Protein 9BAC (pdb70)

Nearest PDB structures (foldseek):
  9h8b-assembly1_Au  TM=8.516E-01  e=4.473E-10  Pyrodictium abyssi DSM 6158
  7uii-assembly1_a-1  TM=8.499E-01  e=5.506E-09  Pyrodictium abyssi
  7ueg-assembly1_C-1  TM=4.985E-01  e=3.118E-03  Pyrobaculum calidifontis
  6mlu-assembly1_B  TM=2.818E-01  e=9.461E-01  Drosophila melanogaster
  4jx0-assembly1_A  TM=1.884E-01  e=2.237E-01  Bacteroides fragilis NCTC 9343

Secondary structure (DSSP, 8-state):
-----------------S-SEEEEE----TT-SS----TT-EEEEEEEEEEEEEE-SS---EEEEEEESTHHHHTTTEEEEEEEEE-TTS-EEEEEESS--EE--EE-HHHHTT-EEEEEEEEEEE-TT---SS----EEEEEEEE-

Foldseek 3Di:
DDDDPDDDDDDDDDDDDDDFKDFDADDDPFCDPPHHDDAQDWDKGKDFFGTWIAGDPPWFKWKKKKFWDCLVVCVVWWVKKWKFFCKQPRDTQFIDISVRTIGTDMGGRVRNVVIMGTMIMMTTGTPHPDDDPDDDTDMDIDGDDID

Sequence (147 aa):
SVTSDRTYYGYGDVSVKNEPVNVVVSPFSFPGANASLSSGGQGVFKKPDWIRVVNQSDVENVKLEIDWVNANQAANYFDYARILVTGPNGQVKGYLSLQHGKAWITLDAEELREGAVLGAVMYYEVKEGVLASRLPLVFKVRVVETG

Radius of gyration: 22.82 Å; Cα contacts (8 Å, |Δi|>4): 272; chains: 1; bounding box: 33×30×97 Å

Solvent-accessible surface area: 9948 Å² total; per-residue (Å²): 165,126,135,73,137,204,90,203,192,71,218,70,133,130,96,131,172,100,133,32,15,78,55,72,85,48,109,31,84,25,71,50,96,163,67,93,57,71,47,20,23,116,26,72,30,160,55,106,50,14,6,92,3,62,43,52,130,107,16,75,75,3,72,0,11,4,21,12,88,27,12,129,75,0,36,102,74,26,91,69,0,90,0,52,1,46,3,7,94,59,85,80,60,7,89,0,6,37,170,94,19,95,5,126,1,66,1,71,40,129,8,8,169,86,44,0,45,1,0,0,32,4,91,16,46,15,89,146,55,47,158,56,100,216,54,71,47,82,25,93,39,112,54,52,113,64,62

B-factor: mean 66.04, std 7.29, range [49.49, 96.83]

Structure (mmCIF, N/CA/C/O backbone):
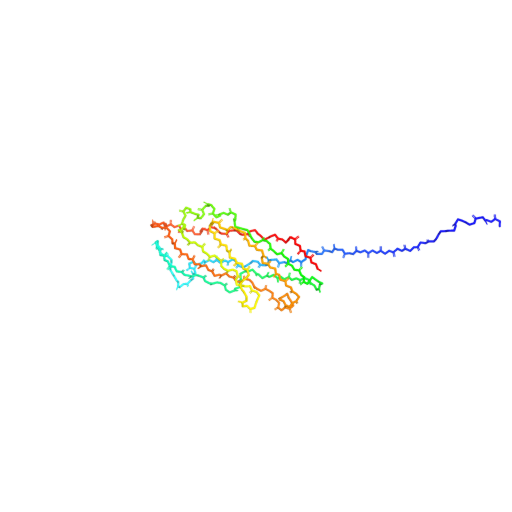data_9BAC
#
_entry.id   9BAC
#
_cell.length_a   1.00
_cell.length_b   1.00
_cell.length_c   1.00
_cell.angle_alpha   90.00
_cell.angle_beta   90.00
_cell.angle_gamma   90.00
#
_symmetry.space_group_name_H-M   'P 1'
#
loop_
_entity.id
_entity.type
_entity.pdbx_description
1 polymer 'DUF1102 domain-containing protein'
2 non-polymer 'CALCIUM ION'
#
loop_
_atom_site.group_PDB
_atom_site.id
_atom_site.type_symbol
_atom_site.label_atom_id
_atom_site.label_alt_id
_atom_site.label_comp_id
_atom_site.label_asym_id
_atom_site.label_entity_id
_atom_site.label_seq_id
_atom_site.pdbx_PDB_ins_code
_atom_site.Cartn_x
_atom_site.Cartn_y
_atom_site.Cartn_z
_atom_site.occupancy
_atom_site.B_iso_or_equiv
_atom_site.auth_seq_id
_atom_site.auth_comp_id
_atom_site.auth_asym_id
_atom_site.auth_atom_id
_atom_site.pdbx_PDB_model_num
ATOM 1 N N . SER A 1 2 ? 133.122 122.759 262.787 1.00 79.32 1 SER z N 1
ATOM 2 C CA . SER A 1 2 ? 134.524 122.886 263.161 1.00 79.32 1 SER z CA 1
ATOM 3 C C . SER A 1 2 ? 135.405 122.953 261.926 1.00 79.32 1 SER z C 1
ATOM 4 O O . SER A 1 2 ? 136.495 123.512 261.961 1.00 79.32 1 SER z O 1
ATOM 7 N N . VAL A 1 3 ? 134.923 122.376 260.837 1.00 75.52 2 VAL z N 1
ATOM 8 C CA . VAL A 1 3 ? 135.640 122.407 259.571 1.00 75.52 2 VAL z CA 1
ATOM 9 C C . VAL A 1 3 ? 135.135 123.574 258.735 1.00 75.52 2 VAL z C 1
ATOM 10 O O . VAL A 1 3 ? 133.949 123.916 258.772 1.00 75.52 2 VAL z O 1
ATOM 14 N N . THR A 1 4 ? 136.035 124.210 257.998 1.00 73.51 3 THR z N 1
ATOM 15 C CA . THR A 1 4 ? 135.674 125.271 257.061 1.00 73.51 3 THR z CA 1
ATOM 16 C C . THR A 1 4 ? 135.791 124.682 255.662 1.00 73.51 3 THR z C 1
ATOM 17 O O . THR A 1 4 ? 136.886 124.589 255.108 1.00 73.51 3 THR z O 1
ATOM 21 N N . SER A 1 5 ? 134.661 124.272 255.100 1.00 70.88 4 SER z N 1
ATOM 22 C CA . SER A 1 5 ? 134.670 123.507 253.861 1.00 70.88 4 SER z CA 1
ATOM 23 C C . SER A 1 5 ? 135.182 124.347 252.704 1.00 70.88 4 SER z C 1
ATOM 24 O O . SER A 1 5 ? 134.781 125.499 252.535 1.00 70.88 4 SER z O 1
ATOM 27 N N . ASP A 1 6 ? 136.079 123.776 251.911 1.00 71.49 5 ASP z N 1
ATOM 28 C CA . ASP A 1 6 ? 136.431 124.378 250.631 1.00 71.49 5 ASP z CA 1
ATOM 29 C C . ASP A 1 6 ? 135.365 123.960 249.637 1.00 71.49 5 ASP z C 1
ATOM 30 O O . ASP A 1 6 ? 135.330 122.813 249.189 1.00 71.49 5 ASP z O 1
ATOM 35 N N . ARG A 1 7 ? 134.488 124.899 249.304 1.00 69.69 6 ARG z N 1
ATOM 36 C CA . ARG A 1 7 ? 133.233 124.612 248.621 1.00 69.69 6 ARG z CA 1
ATOM 37 C C . ARG A 1 7 ? 133.481 124.519 247.124 1.00 69.69 6 ARG z C 1
ATOM 38 O O . ARG A 1 7 ? 133.327 125.489 246.385 1.00 69.69 6 ARG z O 1
ATOM 46 N N . THR A 1 8 ? 133.867 123.332 246.666 1.00 64.34 7 THR z N 1
ATOM 47 C CA . THR A 1 8 ? 134.099 123.101 245.244 1.00 64.34 7 THR z CA 1
ATOM 48 C C . THR A 1 8 ? 133.751 121.656 244.919 1.00 64.34 7 THR z C 1
ATOM 49 O O . THR A 1 8 ? 134.402 120.741 245.427 1.00 64.34 7 THR z O 1
ATOM 53 N N . TYR A 1 9 ? 132.734 121.450 244.089 1.00 65.03 8 TYR z N 1
ATOM 54 C CA . TYR A 1 9 ? 132.366 120.141 243.566 1.00 65.03 8 TYR z CA 1
ATOM 55 C C . TYR A 1 9 ? 132.597 120.159 242.062 1.00 65.03 8 TYR z C 1
ATOM 56 O O . TYR A 1 9 ? 132.779 121.219 241.462 1.00 65.03 8 TYR z O 1
ATOM 65 N N . TYR A 1 10 ? 132.596 118.988 241.433 1.00 59.51 9 TYR z N 1
ATOM 66 C CA . TYR A 1 10 ? 133.037 118.905 240.047 1.00 59.51 9 TYR z CA 1
ATOM 67 C C . TYR A 1 10 ? 132.056 118.141 239.168 1.00 59.51 9 TYR z C 1
ATOM 68 O O . TYR A 1 10 ? 131.311 117.278 239.633 1.00 59.51 9 TYR z O 1
ATOM 77 N N . GLY A 1 11 ? 132.058 118.497 237.885 1.00 58.63 10 GLY z N 1
ATOM 78 C CA . GLY A 1 11 ? 131.407 117.701 236.866 1.00 58.63 10 GLY z CA 1
ATOM 79 C C . GLY A 1 11 ? 132.291 117.632 235.637 1.00 58.63 10 GLY z C 1
ATOM 80 O O . GLY A 1 11 ? 133.102 118.522 235.385 1.00 58.63 10 GLY z O 1
ATOM 81 N N . TYR A 1 12 ? 132.120 116.563 234.865 1.00 55.77 11 TYR z N 1
ATOM 82 C CA . TYR A 1 12 ? 133.072 116.272 233.802 1.00 55.77 11 TYR z CA 1
ATOM 83 C C . TYR A 1 12 ? 132.364 115.593 232.641 1.00 55.77 11 TYR z C 1
ATOM 84 O O . TYR A 1 12 ? 131.243 115.098 232.768 1.00 55.77 11 TYR z O 1
ATOM 93 N N . GLY A 1 13 ? 133.047 115.571 231.504 1.00 53.70 12 GLY z N 1
ATOM 94 C CA . GLY A 1 13 ? 132.564 114.865 230.332 1.00 53.70 12 GLY z CA 1
ATOM 95 C C . GLY A 1 13 ? 133.674 114.753 229.313 1.00 53.70 12 GLY z C 1
ATOM 96 O O . GLY A 1 13 ? 134.704 115.424 229.408 1.00 53.70 12 GLY z O 1
ATOM 97 N N . ASP A 1 14 ? 133.449 113.901 228.317 1.00 53.35 13 ASP z N 1
ATOM 98 C CA . ASP A 1 14 ? 134.461 113.637 227.307 1.00 53.35 13 ASP z CA 1
ATOM 99 C C . ASP A 1 14 ? 133.852 113.683 225.915 1.00 53.35 13 ASP z C 1
ATOM 100 O O . ASP A 1 14 ? 132.683 113.355 225.715 1.00 53.35 13 ASP z O 1
ATOM 105 N N . VAL A 1 15 ? 134.674 114.085 224.952 1.00 49.49 14 VAL z N 1
ATOM 106 C CA . VAL A 1 15 ? 134.274 114.221 223.559 1.00 49.49 14 VAL z CA 1
ATOM 107 C C . VAL A 1 15 ? 135.188 113.340 222.722 1.00 49.49 14 VAL z C 1
ATOM 108 O O . VAL A 1 15 ? 136.411 113.372 222.890 1.00 49.49 14 VAL z O 1
ATOM 112 N N . SER A 1 16 ? 134.601 112.545 221.832 1.00 49.76 15 SER z N 1
ATOM 113 C CA . SER A 1 16 ? 135.330 111.542 221.058 1.00 49.76 15 SER z CA 1
ATOM 114 C C . SER A 1 16 ? 135.279 111.932 219.586 1.00 49.76 15 SER z C 1
ATOM 115 O O . SER A 1 16 ? 134.243 111.775 218.936 1.00 49.76 15 SER z O 1
ATOM 118 N N . VAL A 1 17 ? 136.386 112.430 219.054 1.00 52.91 16 VAL z N 1
ATOM 119 C CA . VAL A 1 17 ? 136.508 112.727 217.632 1.00 52.91 16 VAL z CA 1
ATOM 120 C C . VAL A 1 17 ? 137.360 111.620 217.026 1.00 52.91 16 VAL z C 1
ATOM 121 O O . VAL A 1 17 ? 138.588 111.655 217.113 1.00 52.91 16 VAL z O 1
ATOM 125 N N . LYS A 1 18 ? 136.725 110.629 216.411 1.00 54.53 17 LYS z N 1
ATOM 126 C CA . LYS A 1 18 ? 137.505 109.501 215.921 1.00 54.53 17 LYS z CA 1
ATOM 127 C C . LYS A 1 18 ? 137.900 109.616 214.455 1.00 54.53 17 LYS z C 1
ATOM 128 O O . LYS A 1 18 ? 139.088 109.621 214.131 1.00 54.53 17 LYS z O 1
ATOM 134 N N . ASN A 1 19 ? 136.926 109.703 213.562 1.00 57.75 18 ASN z N 1
ATOM 135 C CA . ASN A 1 19 ? 137.196 109.535 212.146 1.00 57.75 18 ASN z CA 1
ATOM 136 C C . ASN A 1 19 ? 137.438 110.870 211.454 1.00 57.75 18 ASN z C 1
ATOM 137 O O . ASN A 1 19 ? 137.199 111.945 212.003 1.00 57.75 18 ASN z O 1
ATOM 142 N N . GLU A 1 20 ? 137.922 110.785 210.231 1.00 60.38 19 GLU z N 1
ATOM 143 C CA . GLU A 1 20 ? 137.988 111.921 209.330 1.00 60.38 19 GLU z CA 1
ATOM 144 C C . GLU A 1 20 ? 136.686 112.025 208.545 1.00 60.38 19 GLU z C 1
ATOM 145 O O . GLU A 1 20 ? 136.037 111.010 208.294 1.00 60.38 19 GLU z O 1
ATOM 151 N N . PRO A 1 21 ? 136.281 113.224 208.145 1.00 62.67 20 PRO z N 1
ATOM 152 C CA . PRO A 1 21 ? 134.918 113.408 207.637 1.00 62.67 20 PRO z CA 1
ATOM 153 C C . PRO A 1 21 ? 134.539 112.568 206.426 1.00 62.67 20 PRO z C 1
ATOM 154 O O . PRO A 1 21 ? 133.349 112.354 206.191 1.00 62.67 20 PRO z O 1
ATOM 158 N N . VAL A 1 22 ? 135.503 112.080 205.649 1.00 60.77 21 VAL z N 1
ATOM 159 C CA . VAL A 1 22 ? 135.209 111.592 204.306 1.00 60.77 21 VAL z CA 1
ATOM 160 C C . VAL A 1 22 ? 136.180 110.478 203.946 1.00 60.77 21 VAL z C 1
ATOM 161 O O . VAL A 1 22 ? 137.305 110.432 204.437 1.00 60.77 21 VAL z O 1
ATOM 165 N N . ASN A 1 23 ? 135.728 109.565 203.090 1.00 59.97 22 ASN z N 1
ATOM 166 C CA . ASN A 1 23 ? 136.556 108.513 202.515 1.00 59.97 22 ASN z CA 1
ATOM 167 C C . ASN A 1 23 ? 136.446 108.602 201.004 1.00 59.97 22 ASN z C 1
ATOM 168 O O . ASN A 1 23 ? 135.368 108.365 200.446 1.00 59.97 22 ASN z O 1
ATOM 173 N N . VAL A 1 24 ? 137.545 108.966 200.351 1.00 59.08 23 VAL z N 1
ATOM 174 C CA . VAL A 1 24 ? 137.569 109.136 198.905 1.00 59.08 23 VAL z CA 1
ATOM 175 C C . VAL A 1 24 ? 138.001 107.805 198.305 1.00 59.08 23 VAL z C 1
ATOM 176 O O . VAL A 1 24 ? 139.170 107.600 197.990 1.00 59.08 23 VAL z O 1
ATOM 180 N N . VAL A 1 25 ? 137.049 106.903 198.133 1.00 59.10 24 VAL z N 1
ATOM 181 C CA . VAL A 1 25 ? 137.333 105.611 197.530 1.00 59.10 24 VAL z CA 1
ATOM 182 C C . VAL A 1 25 ? 137.634 105.826 196.057 1.00 59.10 24 VAL z C 1
ATOM 183 O O . VAL A 1 25 ? 136.812 106.375 195.314 1.00 59.10 24 VAL z O 1
ATOM 187 N N . VAL A 1 26 ? 138.816 105.411 195.630 1.00 59.96 25 VAL z N 1
ATOM 188 C CA . VAL A 1 26 ? 139.238 105.539 194.244 1.00 59.96 25 VAL z CA 1
ATOM 189 C C . VAL A 1 26 ? 139.070 104.194 193.559 1.00 59.96 25 VAL z C 1
ATOM 190 O O . VAL A 1 26 ? 139.402 103.149 194.125 1.00 59.96 25 VAL z O 1
ATOM 194 N N . SER A 1 27 ? 138.540 104.224 192.344 1.00 64.54 26 SER z N 1
ATOM 195 C CA . SER A 1 27 ? 138.553 103.079 191.439 1.00 64.54 26 SER z CA 1
ATOM 196 C C . SER A 1 27 ? 139.111 103.608 190.128 1.00 64.54 26 SER z C 1
ATOM 197 O O . SER A 1 27 ? 138.375 104.181 189.315 1.00 64.54 26 SER z O 1
ATOM 200 N N . PRO A 1 28 ? 140.404 103.440 189.890 1.00 63.21 27 PRO z N 1
ATOM 201 C CA . PRO A 1 28 ? 141.066 104.174 188.813 1.00 63.21 27 PRO z CA 1
ATO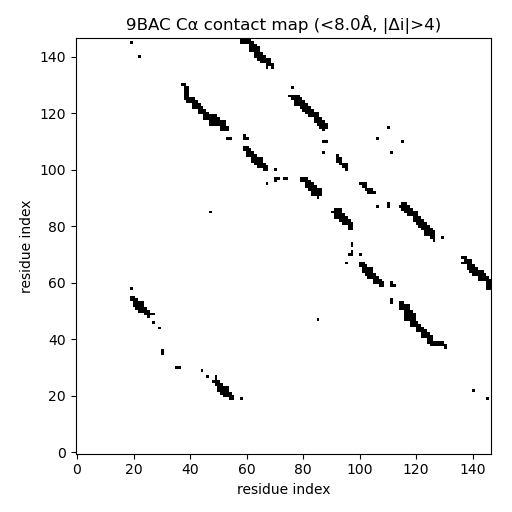M 202 C C . PRO A 1 28 ? 140.607 103.709 187.444 1.00 63.21 27 PRO z C 1
ATOM 203 O O . PRO A 1 28 ? 139.985 102.659 187.286 1.00 63.21 27 PRO z O 1
ATOM 207 N N . PHE A 1 29 ? 140.924 104.517 186.443 1.00 62.57 28 PHE z N 1
ATOM 208 C CA . PHE A 1 29 ? 140.498 104.246 185.084 1.00 62.57 28 PHE z CA 1
ATOM 209 C C . PHE A 1 29 ? 141.684 103.885 184.202 1.00 62.57 28 PHE z C 1
ATOM 210 O O . PHE A 1 29 ? 142.759 104.479 184.298 1.00 62.57 28 PHE z O 1
ATOM 218 N N . SER A 1 30 ? 141.475 102.890 183.343 1.00 65.53 29 SER z N 1
ATOM 219 C CA . SER A 1 30 ? 142.460 102.455 182.355 1.00 65.53 29 SER z CA 1
ATOM 220 C C . SER A 1 30 ? 141.838 102.772 181.006 1.00 65.53 29 SER z C 1
ATOM 221 O O . SER A 1 30 ? 141.182 101.922 180.404 1.00 65.53 29 SER z O 1
ATOM 224 N N . PHE A 1 31 ? 142.044 103.988 180.541 1.00 65.70 30 PHE z N 1
ATOM 225 C CA . PHE A 1 31 ? 141.109 104.563 179.588 1.00 65.70 30 PHE z CA 1
ATOM 226 C C . PHE A 1 31 ? 141.140 104.001 178.172 1.00 65.70 30 PHE z C 1
ATOM 227 O O . PHE A 1 31 ? 140.095 104.009 177.511 1.00 65.70 30 PHE z O 1
ATOM 235 N N . PRO A 1 32 ? 142.267 103.526 177.646 1.00 69.12 31 PRO z N 1
ATOM 236 C CA . PRO A 1 32 ? 142.187 102.779 176.384 1.00 69.12 31 PRO z CA 1
ATOM 237 C C . PRO A 1 32 ? 141.224 101.612 176.498 1.00 69.12 31 PRO z C 1
ATOM 238 O O . PRO A 1 32 ? 140.771 101.064 175.492 1.00 69.12 31 PRO z O 1
ATOM 242 N N . GLY A 1 33 ? 140.911 101.231 177.726 1.00 72.41 32 GLY z N 1
ATOM 243 C CA . GLY A 1 33 ? 139.816 100.338 177.990 1.00 72.41 32 GLY z CA 1
ATOM 244 C C . GLY A 1 33 ? 140.063 98.940 177.471 1.00 72.41 32 GLY z C 1
ATOM 245 O O . GLY A 1 33 ? 141.178 98.527 177.173 1.00 72.41 32 GLY z O 1
ATOM 246 N N . ALA A 1 34 ? 138.966 98.205 177.367 1.00 82.26 33 ALA z N 1
ATOM 247 C CA . ALA A 1 34 ? 138.981 96.877 176.788 1.00 82.26 33 ALA z CA 1
ATOM 248 C C . ALA A 1 34 ? 138.057 96.879 175.586 1.00 82.26 33 ALA z C 1
ATOM 249 O O . ALA A 1 34 ? 137.061 97.606 175.555 1.00 82.26 33 ALA z O 1
ATOM 251 N N . ASN A 1 35 ? 138.404 96.069 174.590 1.00 88.42 34 ASN z N 1
ATOM 252 C CA . ASN A 1 35 ? 137.675 96.027 173.328 1.00 88.42 34 ASN z CA 1
ATOM 253 C C . ASN A 1 35 ? 137.576 97.415 172.704 1.00 88.42 34 ASN z C 1
ATOM 254 O O . ASN A 1 35 ? 136.582 97.752 172.060 1.00 88.42 34 ASN z O 1
ATOM 259 N N . ALA A 1 36 ? 138.606 98.226 172.902 1.00 78.58 35 ALA z N 1
ATOM 260 C CA . ALA A 1 36 ? 138.675 99.553 172.319 1.00 78.58 35 ALA z CA 1
ATOM 261 C C . ALA A 1 36 ? 140.087 99.757 171.810 1.00 78.58 35 ALA z C 1
ATOM 262 O O . ALA A 1 36 ? 140.906 98.837 171.818 1.00 78.58 35 ALA z O 1
ATOM 264 N N . SER A 1 37 ? 140.378 100.969 171.363 1.00 71.54 36 SER z N 1
ATOM 265 C CA . SER A 1 37 ? 141.708 101.245 170.847 1.00 71.54 36 SER z CA 1
ATOM 266 C C . SER A 1 37 ? 141.956 102.740 170.835 1.00 71.54 36 SER z C 1
ATOM 267 O O . SER A 1 37 ? 141.108 103.510 170.380 1.00 71.54 36 SER z O 1
ATOM 270 N N . LEU A 1 38 ? 143.121 103.139 171.323 1.00 64.06 37 LEU z N 1
ATOM 271 C CA . LEU A 1 38 ? 143.567 104.520 171.261 1.00 64.06 37 LEU z CA 1
ATOM 272 C C . LEU A 1 38 ? 144.782 104.563 170.352 1.00 64.06 37 LEU z C 1
ATOM 273 O O . LEU A 1 38 ? 145.767 103.861 170.594 1.00 64.06 37 LEU z O 1
ATOM 278 N N . SER A 1 39 ? 144.708 105.375 169.311 1.00 64.08 38 SER z N 1
ATOM 279 C CA . SER A 1 39 ? 145.768 105.484 168.328 1.00 64.08 38 SER z CA 1
ATOM 280 C C . SER A 1 39 ? 146.457 106.833 168.455 1.00 64.08 38 SER z C 1
ATOM 281 O O . SER A 1 39 ? 145.949 107.763 169.081 1.00 64.08 38 SER z O 1
ATOM 284 N N . SER A 1 40 ? 147.636 106.925 167.857 1.00 66.10 39 SER z N 1
ATOM 285 C CA . SER A 1 40 ? 148.395 108.163 167.892 1.00 66.10 39 SER z CA 1
ATOM 286 C C . SER A 1 40 ? 147.697 109.229 167.064 1.00 66.10 39 SER z C 1
ATOM 287 O O . SER A 1 40 ? 147.199 108.962 165.970 1.00 66.10 39 SER z O 1
ATOM 290 N N . GLY A 1 41 ? 147.659 110.446 167.591 1.00 67.02 40 GLY z N 1
ATOM 291 C CA . GLY A 1 41 ? 146.950 111.519 166.934 1.00 67.02 40 GLY z CA 1
ATOM 292 C C . GLY A 1 41 ? 145.446 111.429 166.996 1.00 67.02 40 GLY z C 1
ATOM 293 O O . GLY A 1 41 ? 144.773 112.329 166.484 1.00 67.02 40 GLY z O 1
ATOM 294 N N . GLY A 1 42 ? 144.894 110.395 167.619 1.00 66.48 41 GLY z N 1
ATOM 295 C CA . GLY A 1 42 ? 143.460 110.235 167.660 1.00 66.48 41 GLY z CA 1
ATOM 296 C C . GLY A 1 42 ? 142.778 111.256 168.543 1.00 66.48 41 GLY z C 1
ATOM 297 O O . GLY A 1 42 ? 143.398 111.939 169.354 1.00 66.48 41 GLY z O 1
ATOM 298 N N . GLN A 1 43 ? 141.466 111.355 168.369 1.00 62.12 42 GLN z N 1
ATOM 299 C CA . GLN A 1 43 ? 140.638 112.308 169.089 1.00 62.12 42 GLN z CA 1
ATOM 300 C C . GLN A 1 43 ? 139.351 111.619 169.510 1.00 62.12 42 GLN z C 1
ATOM 301 O O . GLN A 1 43 ? 138.783 110.830 168.751 1.00 62.12 42 GLN z O 1
ATOM 307 N N . GLY A 1 44 ? 138.891 1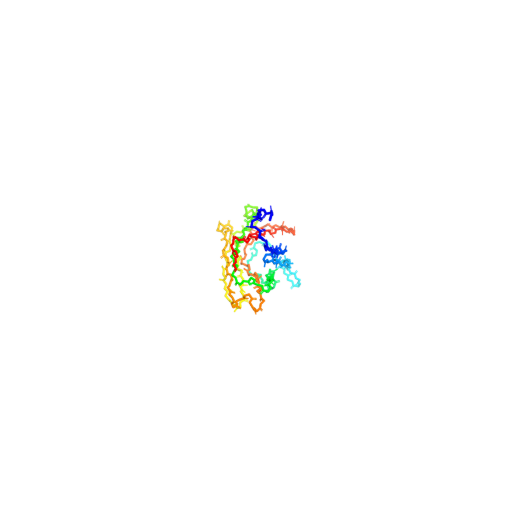11.910 170.725 1.00 64.30 43 GLY z N 1
ATOM 308 C CA . GLY A 1 44 ? 137.683 111.238 171.170 1.00 64.30 43 GLY z CA 1
ATOM 309 C C . GLY A 1 44 ? 137.136 111.600 172.532 1.00 64.30 43 GLY z C 1
ATOM 310 O O . GLY A 1 44 ? 137.234 112.750 172.964 1.00 64.30 43 GLY z O 1
ATOM 311 N N . VAL A 1 45 ? 136.530 110.620 173.204 1.00 65.20 44 VAL z N 1
ATOM 312 C CA . VAL A 1 45 ? 135.976 110.798 174.541 1.00 65.20 44 VAL z CA 1
ATOM 313 C C . VAL A 1 45 ? 136.093 109.482 175.294 1.00 65.20 44 VAL z C 1
ATOM 314 O O . VAL A 1 45 ? 135.999 108.401 174.709 1.00 65.20 44 VAL z O 1
ATOM 318 N N . PHE A 1 46 ? 136.308 109.578 176.602 1.00 64.24 45 PHE z N 1
ATOM 319 C CA . PHE A 1 46 ? 136.381 108.417 177.473 1.00 64.24 45 PHE z CA 1
ATOM 320 C C . PHE A 1 46 ? 135.545 108.664 178.717 1.00 64.24 45 PHE z C 1
ATOM 321 O O . PHE A 1 46 ? 135.639 109.717 179.342 1.00 64.24 45 PHE z O 1
ATOM 329 N N . LYS A 1 47 ? 134.741 107.680 179.095 1.00 64.42 46 LYS z N 1
ATOM 330 C CA . LYS A 1 47 ? 133.800 107.891 180.184 1.00 64.42 46 LYS z CA 1
ATOM 331 C C . LYS A 1 47 ? 133.919 106.784 181.213 1.00 64.42 46 LYS z C 1
ATOM 332 O O . LYS A 1 47 ? 133.995 105.606 180.862 1.00 64.42 46 LYS z O 1
ATOM 338 N N . LYS A 1 48 ? 133.956 107.172 182.483 1.00 62.62 47 LYS z N 1
ATOM 339 C CA . LYS A 1 48 ? 133.932 106.233 183.593 1.00 62.62 47 LYS z CA 1
ATOM 340 C C . LYS A 1 48 ? 132.860 106.718 184.555 1.00 62.62 47 LYS z C 1
ATOM 341 O O . LYS A 1 48 ? 132.999 107.814 185.127 1.00 62.62 47 LYS z O 1
ATOM 347 N N . PRO A 1 49 ? 131.797 105.970 184.761 1.00 65.33 48 PRO z N 1
ATOM 348 C CA . PRO A 1 49 ? 130.693 106.475 185.584 1.00 65.33 48 PRO z CA 1
ATOM 349 C C . PRO A 1 49 ? 131.011 106.530 187.068 1.00 65.33 48 PRO z C 1
ATOM 350 O O . PRO A 1 49 ? 130.540 107.428 187.770 1.00 65.33 48 PRO z O 1
ATOM 354 N N . ASP A 1 50 ? 131.808 105.588 187.556 1.00 67.19 49 ASP z N 1
ATOM 355 C CA . ASP A 1 50 ? 132.080 105.434 188.982 1.00 67.19 49 ASP z CA 1
ATOM 356 C C . ASP A 1 50 ? 133.587 105.473 189.195 1.00 67.19 49 ASP z C 1
ATOM 357 O O . ASP A 1 50 ? 134.263 104.450 189.068 1.00 67.19 49 ASP z O 1
ATOM 362 N N . TRP A 1 51 ? 134.114 106.642 189.532 1.00 61.91 50 TRP z N 1
ATOM 363 C CA . TRP A 1 51 ? 135.553 106.816 189.649 1.00 61.91 50 TRP z CA 1
ATOM 364 C C . TRP A 1 51 ? 135.983 107.207 191.052 1.00 61.91 50 TRP z C 1
ATOM 365 O O . TRP A 1 51 ? 136.832 106.532 191.642 1.00 61.91 50 TRP z O 1
ATOM 376 N N . ILE A 1 52 ? 135.418 108.266 191.616 1.00 62.85 51 ILE z N 1
ATOM 377 C CA . ILE A 1 52 ? 135.702 108.650 192.992 1.00 62.85 51 ILE z CA 1
ATOM 378 C C . ILE A 1 52 ? 134.398 108.604 193.764 1.00 62.85 51 ILE z C 1
ATOM 379 O O . ILE A 1 52 ? 133.502 109.419 193.532 1.00 62.85 51 ILE z O 1
ATOM 384 N N . ARG A 1 53 ? 134.281 107.648 194.665 1.00 64.03 52 ARG z N 1
ATOM 385 C CA . ARG A 1 53 ? 133.109 107.542 195.512 1.00 64.03 52 ARG z CA 1
ATOM 386 C C . ARG A 1 53 ? 133.430 108.226 196.829 1.00 64.03 52 ARG z C 1
ATOM 387 O O . ARG A 1 53 ? 134.407 107.877 197.494 1.00 64.03 52 ARG z O 1
ATOM 395 N N . VAL A 1 54 ? 132.635 109.218 197.188 1.00 62.67 53 VAL z N 1
ATOM 396 C CA . VAL A 1 54 ? 132.819 109.943 198.432 1.00 62.67 53 VAL z CA 1
ATOM 397 C C . VAL A 1 54 ? 131.860 109.351 199.450 1.00 62.67 53 VAL z C 1
ATOM 398 O O . VAL A 1 54 ? 130.639 109.445 199.291 1.00 62.67 53 VAL z O 1
ATOM 402 N N . VAL A 1 55 ? 132.404 108.722 200.485 1.00 62.83 54 VAL z N 1
ATOM 403 C CA . VAL A 1 55 ? 131.606 108.118 201.543 1.00 62.83 54 VAL z CA 1
ATOM 404 C C . VAL A 1 55 ? 131.783 108.947 202.806 1.00 62.83 54 VAL z C 1
ATOM 405 O O . VAL A 1 55 ? 132.906 109.138 203.278 1.00 62.83 54 VAL z O 1
ATOM 409 N N . ASN A 1 56 ? 130.678 109.433 203.352 1.00 67.64 55 ASN z N 1
ATOM 410 C CA . ASN A 1 56 ? 130.681 110.285 204.527 1.00 67.64 55 ASN z CA 1
ATOM 411 C C . ASN A 1 56 ? 130.235 109.501 205.754 1.00 67.64 55 ASN z C 1
ATOM 412 O O . ASN A 1 56 ? 129.633 108.431 205.649 1.00 67.64 55 ASN z O 1
ATOM 417 N N . GLN A 1 57 ? 130.529 110.046 206.924 1.00 67.97 56 GLN z N 1
ATOM 418 C CA . GLN A 1 57 ? 129.994 109.462 208.140 1.00 67.97 56 GLN z CA 1
ATOM 419 C C . GLN A 1 57 ? 128.621 110.039 208.436 1.00 67.97 56 GLN z C 1
ATOM 420 O O . GLN A 1 57 ? 128.148 110.960 207.770 1.00 67.97 56 GLN z O 1
ATOM 426 N N . SER A 1 58 ? 127.984 109.487 209.465 1.00 71.88 57 SER z N 1
ATOM 427 C CA . SER A 1 58 ? 126.580 109.775 209.714 1.00 71.88 57 SER z CA 1
ATOM 428 C C . SER A 1 58 ? 126.327 111.220 210.111 1.00 71.88 57 SER z C 1
ATOM 429 O O . SER A 1 58 ? 125.170 111.648 210.106 1.00 71.88 57 SER z O 1
ATOM 432 N N . ASP A 1 59 ? 127.355 111.983 210.463 1.00 71.63 58 ASP z N 1
ATOM 433 C CA . ASP A 1 59 ? 127.118 113.366 210.846 1.00 71.63 58 ASP z CA 1
ATOM 434 C C . ASP A 1 59 ? 127.423 114.373 209.748 1.00 71.63 58 ASP z C 1
ATOM 435 O O . ASP A 1 59 ? 126.732 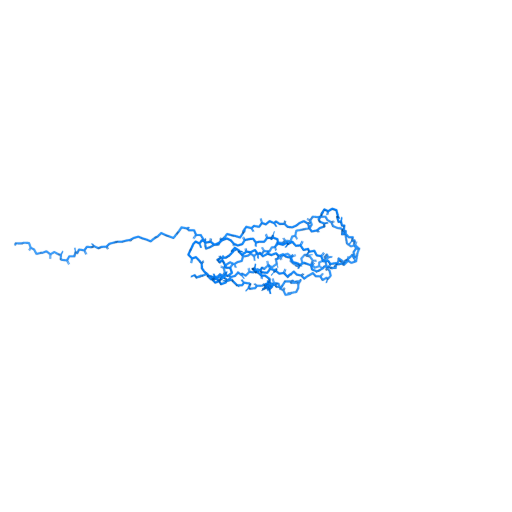115.391 209.664 1.00 71.63 58 ASP z O 1
ATOM 440 N N . VAL A 1 60 ? 128.418 114.123 208.908 1.00 72.22 59 VAL z N 1
ATOM 441 C CA . VAL A 1 60 ? 128.912 115.122 207.967 1.00 72.22 59 VAL z CA 1
ATOM 442 C C . VAL A 1 60 ? 127.833 115.397 206.931 1.00 72.22 59 VAL z C 1
ATOM 443 O O . VAL A 1 60 ? 127.215 114.465 206.405 1.00 72.22 59 VAL z O 1
ATOM 447 N N . GLU A 1 61 ? 127.582 116.679 206.664 1.00 76.03 60 GLU z N 1
ATOM 448 C CA . GLU A 1 61 ? 126.554 117.086 205.723 1.00 76.03 60 GLU z CA 1
ATOM 449 C C . GLU A 1 61 ? 127.038 118.024 204.630 1.00 76.03 60 GLU z C 1
ATOM 450 O O . GLU A 1 61 ? 126.432 118.045 203.557 1.00 76.03 60 GLU z O 1
ATOM 456 N N . ASN A 1 62 ? 128.094 118.796 204.863 1.00 70.15 61 ASN z N 1
ATOM 457 C CA . ASN A 1 62 ? 128.583 119.767 203.894 1.00 70.15 61 ASN z CA 1
ATOM 458 C C . ASN A 1 62 ? 130.070 119.544 203.687 1.00 70.15 61 ASN z C 1
ATOM 459 O O . ASN A 1 62 ? 130.836 119.584 204.650 1.00 70.15 61 ASN z O 1
ATOM 464 N N . VAL A 1 63 ? 130.482 119.320 202.444 1.00 64.92 62 VAL z N 1
ATOM 465 C CA . VAL A 1 63 ? 131.867 118.984 202.128 1.00 64.92 62 VAL z CA 1
ATOM 466 C C . VAL A 1 63 ? 132.335 119.855 200.973 1.00 64.92 62 VAL z C 1
ATOM 467 O O . VAL A 1 63 ? 131.624 119.996 199.975 1.00 64.92 62 VAL z O 1
ATOM 471 N N . LYS A 1 64 ? 133.530 120.426 201.095 1.00 59.76 63 LYS z N 1
ATOM 472 C CA . LYS A 1 64 ? 134.141 121.188 200.015 1.00 59.76 63 LYS z CA 1
ATOM 473 C C . LYS A 1 64 ? 135.463 120.534 199.639 1.00 59.76 63 LYS z C 1
ATOM 474 O O . LYS A 1 64 ? 136.425 120.568 200.413 1.00 59.76 63 LYS z O 1
ATOM 480 N N . LEU A 1 65 ? 135.510 119.950 198.449 1.00 60.91 64 LEU z N 1
ATOM 481 C CA . LEU A 1 65 ? 136.666 119.210 197.971 1.00 60.91 64 LEU z CA 1
ATOM 482 C C . LEU A 1 65 ? 137.412 120.061 196.960 1.00 60.91 64 LEU z C 1
ATOM 483 O O . LEU A 1 65 ? 136.797 120.672 196.084 1.00 60.91 64 LEU z O 1
ATOM 488 N N . GLU A 1 66 ? 138.725 120.105 197.082 1.00 63.45 65 GLU z N 1
ATOM 489 C CA . GLU A 1 66 ? 139.563 120.768 196.096 1.00 63.45 65 GLU z CA 1
ATOM 490 C C . GLU A 1 66 ? 140.312 119.694 195.323 1.00 63.45 65 GLU z C 1
ATOM 491 O O . GLU A 1 66 ? 141.216 119.052 195.861 1.00 63.45 65 GLU z O 1
ATOM 497 N N . ILE A 1 67 ? 139.924 119.488 194.074 1.00 64.02 66 ILE z N 1
ATOM 498 C CA . ILE A 1 67 ? 140.576 118.517 193.208 1.00 64.02 66 ILE z CA 1
ATOM 499 C C . ILE A 1 67 ? 141.652 119.246 192.422 1.00 64.02 66 ILE z C 1
ATOM 500 O O . ILE A 1 67 ? 141.421 120.345 191.909 1.00 64.02 66 ILE z O 1
ATOM 505 N N . ASP A 1 68 ? 142.831 118.643 192.336 1.00 65.48 67 ASP z N 1
ATOM 506 C CA . ASP A 1 68 ? 143.988 119.312 191.769 1.00 65.48 67 ASP z CA 1
ATOM 507 C C . ASP A 1 68 ? 144.772 118.322 190.925 1.00 65.48 67 ASP z C 1
ATOM 508 O O . ASP A 1 68 ? 144.995 117.188 191.352 1.00 65.48 67 ASP z O 1
ATOM 513 N N . TRP A 1 69 ? 145.178 118.746 189.735 1.00 64.82 68 TRP z N 1
ATOM 514 C CA . TRP A 1 69 ? 145.938 117.898 188.824 1.00 64.82 68 TRP z CA 1
ATOM 515 C C . TRP A 1 69 ? 147.409 118.303 188.875 1.00 64.82 68 TRP z C 1
ATOM 516 O O . TRP A 1 69 ? 147.767 119.412 188.471 1.00 64.82 68 TRP z O 1
ATOM 527 N N . VAL A 1 70 ? 148.258 117.410 189.369 1.00 63.71 69 VAL z N 1
ATOM 528 C CA . VAL A 1 70 ? 149.640 117.742 189.686 1.00 63.71 69 VAL z CA 1
ATOM 529 C C . VAL A 1 70 ? 150.585 117.445 188.528 1.00 63.71 69 VAL z C 1
ATOM 530 O O . VAL A 1 70 ? 151.508 118.215 188.273 1.00 63.71 69 VAL z O 1
ATOM 534 N N . ASN A 1 71 ? 150.393 116.331 187.825 1.00 62.43 70 ASN z N 1
ATOM 535 C CA . ASN A 1 71 ? 151.262 115.974 186.712 1.00 62.43 70 ASN z CA 1
ATOM 536 C C . ASN A 1 71 ? 150.751 116.479 185.370 1.00 62.43 70 ASN z C 1
ATOM 537 O O . ASN A 1 71 ? 151.007 115.856 184.339 1.00 62.43 70 ASN z O 1
ATOM 542 N N . ALA A 1 72 ? 150.018 117.590 185.363 1.00 62.74 71 ALA z N 1
ATOM 543 C CA . ALA A 1 72 ? 149.478 118.101 184.112 1.00 62.74 71 ALA z CA 1
ATOM 544 C C . ALA A 1 72 ? 150.582 118.644 18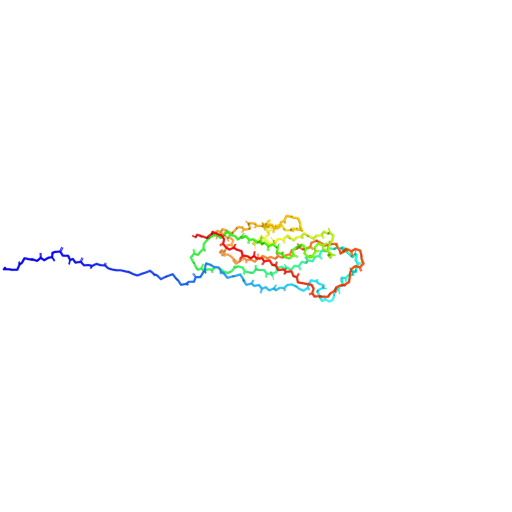3.221 1.00 62.74 71 ALA z C 1
ATOM 545 O O . ALA A 1 72 ? 150.482 118.584 181.990 1.00 62.74 71 ALA z O 1
ATOM 547 N N . ASN A 1 73 ? 151.643 119.180 183.822 1.00 63.33 72 ASN z N 1
ATOM 548 C CA . ASN A 1 73 ? 152.735 119.722 183.030 1.00 63.33 72 ASN z CA 1
ATOM 549 C C . ASN A 1 73 ? 153.521 118.630 182.324 1.00 63.33 72 ASN z C 1
ATOM 550 O O . ASN A 1 73 ? 154.191 118.905 181.326 1.00 63.33 72 ASN z O 1
ATOM 555 N N . GLN A 1 74 ? 153.442 117.397 182.813 1.00 60.44 73 GLN z N 1
ATOM 556 C CA . GLN A 1 74 ? 154.015 116.268 182.097 1.00 60.44 73 GLN z CA 1
ATOM 557 C C . GLN A 1 74 ? 153.105 115.817 180.962 1.00 60.44 73 GLN z C 1
ATOM 558 O O . GLN A 1 74 ? 153.568 115.587 179.841 1.00 60.44 73 GLN z O 1
ATOM 564 N N . ALA A 1 75 ? 151.805 115.695 181.229 1.00 61.11 74 ALA z N 1
ATOM 565 C CA . ALA A 1 75 ? 150.881 115.288 180.180 1.00 61.11 74 ALA z CA 1
ATOM 566 C C . ALA A 1 75 ? 150.735 116.344 179.097 1.00 61.11 74 ALA z C 1
ATOM 567 O O . ALA A 1 75 ? 150.210 116.039 178.024 1.00 61.11 74 ALA z O 1
ATOM 569 N N . ALA A 1 76 ? 151.178 117.576 179.350 1.00 61.18 75 ALA z N 1
ATOM 570 C CA . ALA A 1 76 ? 151.194 118.571 178.286 1.00 61.18 75 ALA z CA 1
ATOM 571 C C . ALA A 1 76 ? 152.098 118.147 177.138 1.00 61.18 75 ALA z C 1
ATOM 572 O O . ALA A 1 76 ? 151.837 118.495 175.983 1.00 61.18 75 ALA z O 1
ATOM 574 N N . ASN A 1 77 ? 153.156 117.393 177.429 1.00 60.50 76 ASN z N 1
ATOM 575 C CA . ASN A 1 77 ? 154.039 116.871 176.392 1.00 60.50 76 ASN z CA 1
ATOM 576 C C . ASN A 1 77 ? 153.437 115.710 175.622 1.00 60.50 76 ASN z C 1
ATOM 577 O O . ASN A 1 77 ? 154.014 115.306 174.611 1.00 60.50 76 ASN z O 1
ATOM 582 N N . TYR A 1 78 ? 152.316 115.160 176.066 1.00 61.19 77 TYR z N 1
ATOM 583 C CA . TYR A 1 78 ? 151.677 114.036 175.396 1.00 61.19 77 TYR z CA 1
ATOM 584 C C . TYR A 1 78 ? 150.342 114.387 174.763 1.00 61.19 77 TYR z C 1
ATOM 585 O O . TYR A 1 78 ? 150.036 113.892 173.681 1.00 61.19 77 TYR z O 1
ATOM 594 N N . PHE A 1 79 ? 149.533 115.212 175.414 1.00 65.90 78 PHE z N 1
ATOM 595 C CA . PHE A 1 79 ? 148.216 115.571 174.917 1.00 65.90 78 PHE z CA 1
ATOM 596 C C . PHE A 1 79 ? 148.216 116.988 174.365 1.00 65.90 78 PHE z C 1
ATOM 597 O O . PHE A 1 79 ? 149.028 117.828 174.753 1.00 65.90 78 PHE z O 1
ATOM 605 N N . ASP A 1 80 ? 147.288 117.245 173.451 1.00 71.87 79 ASP z N 1
ATOM 606 C CA . ASP A 1 80 ? 147.135 118.581 172.897 1.00 71.87 79 ASP z CA 1
ATOM 607 C C . ASP A 1 80 ? 145.960 119.324 173.511 1.00 71.87 79 ASP z C 1
ATOM 608 O O . ASP A 1 80 ? 146.039 120.536 173.723 1.00 71.87 79 ASP z O 1
ATOM 613 N N . TYR A 1 81 ? 144.865 118.626 173.785 1.00 66.76 80 TYR z N 1
ATOM 614 C CA . TYR A 1 81 ? 143.837 119.143 174.673 1.00 66.76 80 TYR z CA 1
ATOM 615 C C . TYR A 1 81 ? 143.223 117.960 175.401 1.00 66.76 80 TYR z C 1
ATOM 616 O O . TYR A 1 81 ? 142.962 116.913 174.798 1.00 66.76 80 TYR z O 1
ATOM 625 N N . ALA A 1 82 ? 143.034 118.129 176.706 1.00 68.01 81 ALA z N 1
ATOM 626 C CA . ALA A 1 82 ? 142.426 117.120 177.558 1.00 68.01 81 ALA z CA 1
ATOM 627 C C . ALA A 1 82 ? 141.549 117.825 178.574 1.00 68.01 81 ALA z C 1
ATOM 628 O O . ALA A 1 82 ? 142.025 118.695 179.308 1.00 68.01 81 ALA z O 1
ATOM 630 N N . ARG A 1 83 ? 140.274 117.453 178.607 1.00 67.53 82 ARG z N 1
ATOM 631 C CA . ARG A 1 83 ? 139.269 118.142 179.409 1.00 67.53 82 ARG z CA 1
ATOM 632 C C . ARG A 1 83 ? 138.533 117.114 180.247 1.00 67.53 82 ARG z C 1
ATOM 633 O O . ARG A 1 83 ? 137.828 116.258 179.704 1.00 67.53 82 ARG z O 1
ATOM 641 N N . ILE A 1 84 ? 138.710 117.192 181.559 1.00 66.30 83 ILE z N 1
ATOM 642 C CA . ILE A 1 84 ? 138.125 116.250 182.499 1.00 66.30 83 ILE z CA 1
ATOM 643 C C . ILE A 1 84 ? 136.923 116.919 183.138 1.00 66.30 83 ILE z C 1
ATOM 644 O O . ILE A 1 84 ? 137.050 117.978 183.759 1.00 66.30 83 ILE z O 1
ATOM 649 N N . LEU A 1 85 ? 135.760 116.303 182.989 1.00 66.08 84 LEU z N 1
ATOM 650 C CA . LEU A 1 85 ? 134.527 116.755 183.607 1.00 66.08 84 LEU z CA 1
ATOM 651 C C . LEU A 1 85 ? 134.181 115.764 184.701 1.00 66.08 84 LEU z C 1
ATOM 652 O O . LEU A 1 85 ? 133.968 114.580 184.423 1.00 66.08 84 LEU z O 1
ATOM 657 N N . VAL A 1 86 ? 134.153 116.244 185.940 1.00 66.40 85 VAL z N 1
ATOM 658 C CA . VAL A 1 86 ? 133.845 115.412 187.092 1.00 66.40 85 VAL z CA 1
ATOM 659 C C . VAL A 1 86 ? 132.328 115.333 187.182 1.00 66.40 85 VAL z C 1
ATOM 660 O O . VAL A 1 86 ? 131.673 116.215 187.733 1.00 66.40 85 VAL z O 1
ATOM 664 N N . THR A 1 87 ? 131.774 114.266 186.632 1.00 67.47 86 THR z N 1
ATOM 665 C CA . THR A 1 87 ? 130.335 114.055 186.640 1.00 67.47 86 THR z CA 1
ATOM 666 C C . THR A 1 87 ? 129.902 113.866 188.083 1.00 67.47 86 THR z C 1
ATOM 667 O O . THR A 1 87 ? 130.139 112.817 188.687 1.00 67.47 86 THR z O 1
ATOM 671 N N . GLY A 1 88 ? 129.271 114.891 188.636 1.00 71.02 87 GLY z N 1
ATOM 672 C CA . GLY A 1 88 ? 129.043 114.984 190.053 1.00 71.02 87 GLY z CA 1
ATOM 673 C C . GLY A 1 88 ? 127.958 114.066 190.558 1.00 71.02 87 GLY z C 1
ATOM 674 O O . GLY A 1 88 ? 127.702 112.992 190.007 1.00 71.02 87 GLY z O 1
ATOM 675 N N . PRO A 1 89 ? 127.291 114.490 191.621 1.00 75.26 88 PRO z N 1
ATOM 676 C CA . PRO A 1 89 ? 126.439 113.580 192.399 1.00 75.26 88 PRO z CA 1
ATOM 677 C C . PRO A 1 89 ? 125.316 112.878 191.648 1.00 75.26 88 PRO z C 1
ATOM 678 O O . PRO A 1 89 ? 125.285 111.647 191.619 1.00 75.26 88 PRO z O 1
ATOM 682 N N . ASN A 1 90 ? 124.387 113.616 191.053 1.00 81.61 89 ASN z N 1
ATOM 683 C CA . ASN A 1 90 ? 123.197 113.018 190.449 1.00 81.61 89 ASN z CA 1
ATOM 684 C C . ASN A 1 90 ? 122.871 113.675 189.120 1.00 81.61 89 ASN z C 1
ATOM 685 O O . ASN A 1 90 ? 121.731 114.041 188.838 1.00 81.61 89 ASN z O 1
ATOM 690 N N . GLY A 1 91 ? 123.878 113.829 188.274 1.00 74.62 90 GLY z N 1
ATOM 691 C CA . GLY A 1 91 ? 123.729 114.464 186.990 1.00 74.62 90 GLY z CA 1
ATOM 692 C C . GLY A 1 91 ? 124.420 115.800 186.887 1.00 74.62 90 GLY z C 1
ATOM 693 O O . GLY A 1 91 ? 124.828 116.184 185.786 1.00 74.62 90 GLY z O 1
ATOM 694 N N . GLN A 1 92 ? 124.567 116.518 187.992 1.00 72.13 91 GLN z N 1
ATOM 695 C CA . GLN A 1 92 ? 125.297 117.773 187.964 1.00 72.13 91 GLN z CA 1
ATOM 696 C C . GLN A 1 92 ? 126.752 117.519 187.612 1.00 72.13 91 GLN z C 1
ATOM 697 O O . GLN A 1 92 ? 127.301 116.458 187.906 1.00 72.13 91 GLN z O 1
ATOM 703 N N . VAL A 1 93 ? 127.372 118.491 186.974 1.00 69.62 92 VAL z N 1
ATOM 704 C CA . VAL A 1 93 ? 128.788 118.434 186.655 1.00 69.62 92 VAL z CA 1
ATOM 705 C C . VAL A 1 93 ? 129.429 119.614 187.370 1.00 69.62 92 VAL z C 1
ATOM 706 O O . VAL A 1 93 ? 129.308 120.758 186.927 1.00 69.62 92 VAL z O 1
ATOM 710 N N . LYS A 1 94 ? 130.102 119.351 188.484 1.00 68.00 93 LYS z N 1
ATOM 711 C CA . LYS A 1 94 ? 130.622 120.420 189.321 1.00 68.00 93 LYS z CA 1
ATOM 712 C C . LYS A 1 94 ? 132.109 120.672 189.138 1.00 68.00 93 LYS z C 1
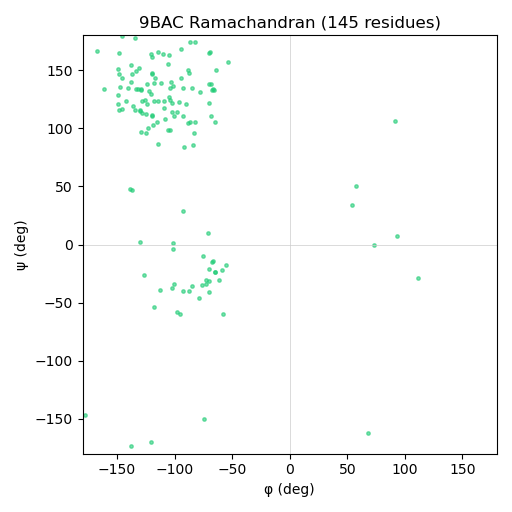ATOM 713 O O . LYS A 1 94 ? 132.656 121.547 189.812 1.00 68.00 93 LYS z O 1
ATOM 719 N N . GLY A 1 95 ? 132.778 119.950 188.255 1.00 65.97 94 GLY z N 1
ATOM 720 C CA . GLY A 1 95 ? 134.202 120.156 188.129 1.00 65.97 94 GLY z CA 1
ATOM 721 C C . GLY A 1 95 ? 134.740 119.997 186.729 1.00 65.97 94 GLY z C 1
ATOM 722 O O . GLY A 1 95 ? 134.307 119.120 185.985 1.00 65.97 94 GLY z O 1
ATOM 723 N N . TYR A 1 96 ? 135.717 120.823 186.381 1.00 68.49 95 TYR z N 1
ATOM 724 C CA . TYR A 1 96 ? 136.278 120.837 185.038 1.00 68.49 95 TYR z CA 1
ATOM 725 C C . TYR A 1 96 ? 137.755 121.161 185.159 1.00 68.49 95 TYR z C 1
ATOM 726 O O . TYR A 1 96 ? 138.116 122.237 185.636 1.00 68.49 95 TYR z O 1
ATOM 735 N N . LEU A 1 97 ? 138.597 120.224 184.755 1.00 68.54 96 LEU z N 1
ATOM 736 C CA . LEU A 1 97 ? 140.039 120.386 184.814 1.00 68.54 96 LEU z CA 1
ATOM 737 C C . LEU A 1 97 ? 140.604 120.283 183.412 1.00 68.54 96 LEU z C 1
ATOM 738 O O . LEU A 1 97 ? 140.086 119.536 182.578 1.00 68.54 96 LEU z O 1
ATOM 743 N N . SER A 1 98 ? 141.665 121.032 183.153 1.00 68.45 97 SER z N 1
ATOM 744 C CA . SER A 1 98 ? 142.360 120.931 181.886 1.00 68.45 97 SER z CA 1
ATOM 745 C C . SER A 1 98 ? 143.840 121.154 182.129 1.00 68.45 97 SER z C 1
ATOM 746 O O . SER A 1 98 ? 144.278 121.377 183.259 1.00 68.45 97 SER z O 1
ATOM 749 N N . LEU A 1 99 ? 144.618 121.088 181.053 1.00 66.80 98 LEU z N 1
ATOM 750 C CA . LEU A 1 99 ? 146.057 121.258 181.181 1.00 66.80 98 LEU z CA 1
ATOM 751 C C . LEU A 1 99 ? 146.415 122.660 181.653 1.00 66.80 98 LEU z C 1
ATOM 752 O O . LEU A 1 99 ? 147.491 122.864 182.223 1.00 66.80 98 LEU z O 1
ATOM 757 N N . GLN A 1 100 ? 145.539 123.638 181.433 1.00 69.37 99 GLN z N 1
ATOM 758 C CA . GLN A 1 100 ? 145.817 125.011 181.843 1.00 69.37 99 GLN z CA 1
ATOM 759 C C . GLN A 1 100 ? 145.166 125.351 183.179 1.00 69.37 99 GLN z C 1
ATOM 760 O O . GLN A 1 100 ? 145.849 125.723 184.135 1.00 69.37 99 GLN z O 1
ATOM 766 N N . HIS A 1 101 ? 143.850 125.224 183.254 1.00 72.47 100 HIS z N 1
ATOM 767 C CA . HIS A 1 101 ? 143.083 125.502 184.464 1.00 72.47 100 HIS z CA 1
ATOM 768 C C . HIS A 1 101 ? 143.078 124.217 185.281 1.00 72.47 100 HIS z C 1
ATOM 769 O O . HIS A 1 101 ? 142.406 123.244 184.939 1.00 72.47 100 HIS z O 1
ATOM 776 N N . GLY A 1 102 ? 143.859 124.203 186.356 1.00 69.47 101 GLY z N 1
ATOM 777 C CA . GLY A 1 102 ? 144.153 122.971 187.051 1.00 69.47 101 GLY z CA 1
ATOM 778 C C . GLY A 1 102 ? 143.394 122.688 188.327 1.00 69.47 101 GLY z C 1
ATOM 779 O O . GLY A 1 102 ? 143.572 121.604 188.890 1.00 69.47 101 GLY z O 1
ATOM 780 N N . LYS A 1 103 ? 142.549 123.594 188.802 1.00 65.95 102 LYS z N 1
ATOM 781 C CA . LYS A 1 103 ? 141.907 123.416 190.096 1.00 65.95 102 LYS z CA 1
ATOM 782 C C . LYS A 1 103 ? 140.400 123.335 189.945 1.00 65.95 102 LYS z C 1
ATOM 783 O O . LYS A 1 103 ? 139.801 124.079 189.167 1.00 65.95 102 LYS z O 1
ATOM 789 N N . ALA A 1 104 ? 139.794 122.427 190.697 1.00 64.41 103 ALA z N 1
ATOM 790 C CA . ALA A 1 104 ? 138.351 122.325 190.799 1.00 64.41 103 ALA z CA 1
ATOM 791 C C . ALA A 1 104 ? 137.964 122.532 192.254 1.00 64.41 103 ALA z C 1
ATOM 792 O O . ALA A 1 104 ? 138.790 122.411 193.159 1.00 64.41 103 ALA z O 1
ATOM 794 N N . TRP A 1 105 ? 136.696 122.855 192.481 1.00 65.29 104 TRP z N 1
ATOM 795 C CA . TRP A 1 105 ? 136.210 123.155 193.819 1.00 65.29 104 TRP z CA 1
ATOM 796 C C . TRP A 1 105 ? 134.862 122.497 194.066 1.00 65.29 104 TRP z C 1
ATOM 797 O O . TRP A 1 105 ? 133.930 123.135 194.562 1.00 65.29 104 TRP z O 1
ATOM 808 N N . ILE A 1 106 ? 134.723 121.220 193.719 1.00 62.45 105 ILE z N 1
ATOM 809 C CA . ILE A 1 106 ? 133.417 120.579 193.806 1.00 62.45 105 ILE z CA 1
ATOM 810 C C . ILE A 1 106 ? 132.975 120.490 195.260 1.00 62.45 105 ILE z C 1
ATOM 811 O O . ILE A 1 106 ? 133.750 120.109 196.144 1.00 62.45 105 ILE z O 1
ATOM 816 N N . THR A 1 107 ? 131.727 120.873 195.512 1.00 67.14 106 THR z N 1
ATOM 817 C CA . THR A 1 107 ? 131.166 120.968 196.852 1.00 67.14 106 THR z CA 1
ATOM 818 C C . THR A 1 107 ? 129.843 120.224 196.899 1.00 67.14 106 THR z C 1
ATOM 819 O O . THR A 1 107 ? 128.999 120.387 196.016 1.00 67.14 106 THR z O 1
ATOM 823 N N . LEU A 1 108 ? 129.667 119.405 197.924 1.00 72.70 107 LEU z N 1
ATOM 824 C CA . LEU A 1 108 ? 128.467 118.603 198.078 1.00 72.70 107 LEU z CA 1
ATOM 825 C C . LEU A 1 108 ? 127.731 119.022 199.342 1.00 72.70 107 LEU z C 1
ATOM 826 O O . LEU A 1 108 ? 128.346 119.343 200.359 1.00 72.70 107 LEU z O 1
ATOM 831 N N . ASP A 1 109 ? 126.412 119.003 199.275 1.00 82.33 108 ASP z N 1
ATOM 832 C CA . ASP A 1 109 ? 125.577 119.440 200.381 1.00 82.33 108 ASP z CA 1
ATOM 833 C C . ASP A 1 109 ? 124.674 118.295 200.832 1.00 82.33 108 ASP z C 1
ATOM 834 O O . ASP A 1 109 ? 124.838 117.148 200.419 1.00 82.33 108 ASP z O 1
ATOM 839 N N . ALA A 1 110 ? 123.716 118.623 201.696 1.00 82.75 109 ALA z N 1
ATOM 840 C CA . ALA A 1 110 ? 123.013 117.613 202.478 1.00 82.75 109 ALA z CA 1
ATOM 841 C C . ALA A 1 110 ? 122.184 116.664 201.633 1.00 82.75 109 ALA z C 1
ATOM 842 O O . ALA A 1 110 ? 121.899 115.552 202.084 1.00 82.75 109 ALA z O 1
ATOM 844 N N . GLU A 1 111 ? 121.777 117.064 200.438 1.00 87.28 110 GLU z N 1
ATOM 845 C CA . GLU A 1 111 ? 121.010 116.155 199.602 1.00 87.28 110 GLU z CA 1
ATOM 846 C C . GLU A 1 111 ? 121.908 115.230 198.801 1.00 87.28 110 GLU z C 1
ATOM 847 O O . GLU A 1 111 ? 121.569 114.061 198.607 1.00 87.28 110 GLU z O 1
ATOM 853 N N . GLU A 1 112 ? 123.057 115.724 198.353 1.00 82.31 111 GLU z N 1
ATOM 854 C CA . GLU A 1 112 ? 123.927 114.923 197.507 1.00 82.31 111 GLU z CA 1
ATOM 855 C C . GLU A 1 112 ? 124.690 113.882 198.312 1.00 82.31 111 GLU z C 1
ATOM 856 O O . GLU A 1 112 ? 124.938 112.778 197.819 1.00 82.31 111 GLU z O 1
ATOM 862 N N . LEU A 1 113 ? 125.077 114.207 199.543 1.00 77.79 112 LEU z N 1
ATOM 863 C CA . LEU A 1 113 ? 125.739 113.209 200.374 1.00 77.79 112 LEU z CA 1
ATOM 864 C C . LEU A 1 113 ? 124.777 112.118 200.809 1.00 77.79 112 LEU z C 1
ATOM 865 O O . LEU A 1 113 ? 125.135 110.938 200.804 1.00 77.79 112 LEU z O 1
ATOM 870 N N . ARG A 1 114 ? 123.551 112.488 201.162 1.00 85.74 113 ARG z N 1
ATOM 871 C CA . ARG A 1 114 ? 122.594 111.551 201.729 1.00 85.74 113 ARG z CA 1
ATOM 872 C C . ARG A 1 114 ? 122.071 110.551 200.717 1.00 85.74 113 ARG z C 1
ATOM 873 O O . ARG A 1 114 ? 121.111 109.838 201.019 1.00 85.74 113 ARG z O 1
ATOM 881 N N . GLU A 1 115 ? 122.656 110.487 199.528 1.00 86.00 114 GLU z N 1
ATOM 882 C CA . GLU A 1 115 ? 122.266 109.499 198.538 1.00 86.00 114 GLU z CA 1
ATOM 883 C C . GLU A 1 115 ? 123.461 108.748 197.969 1.00 86.00 114 GLU z C 1
ATOM 884 O O . GLU A 1 115 ? 123.285 107.913 197.077 1.00 86.00 114 GLU z O 1
ATOM 890 N N . GLY A 1 116 ? 124.666 109.028 198.449 1.00 78.62 115 GLY z N 1
ATOM 891 C CA . GLY A 1 116 ? 125.846 108.338 197.979 1.00 78.62 115 GLY z CA 1
ATOM 892 C C . GLY A 1 116 ? 126.441 109.100 196.823 1.00 78.62 115 GLY z C 1
ATOM 893 O O . GLY A 1 116 ? 125.902 109.071 195.717 1.00 78.62 115 GLY z O 1
ATOM 894 N N . ALA A 1 117 ? 127.549 109.778 197.054 1.00 69.76 116 ALA z N 1
ATOM 895 C CA . ALA A 1 117 ? 128.105 110.699 196.073 1.00 69.76 116 ALA z CA 1
ATOM 896 C C . ALA A 1 117 ? 129.111 109.945 195.217 1.00 69.76 116 ALA z C 1
ATOM 897 O O . ALA A 1 117 ? 130.173 109.542 195.693 1.00 69.76 116 ALA z O 1
ATOM 899 N N . VAL A 1 118 ? 128.768 109.734 193.956 1.00 67.80 117 VAL z N 1
ATOM 900 C CA . VAL A 1 118 ? 129.703 109.211 192.974 1.00 67.80 117 VAL z CA 1
ATOM 901 C C . VAL A 1 118 ? 130.169 110.367 192.106 1.00 67.80 117 VAL z C 1
ATOM 902 O O . VAL A 1 118 ? 129.386 111.261 191.771 1.00 67.80 117 VAL z O 1
ATOM 906 N N . LEU A 1 119 ? 131.449 110.372 191.777 1.00 66.66 118 LEU z N 1
ATOM 907 C CA . LEU A 1 119 ? 132.053 111.359 190.899 1.00 66.66 118 LEU z CA 1
ATOM 908 C C . LEU A 1 119 ? 132.686 110.579 189.758 1.00 66.66 118 LEU z C 1
ATOM 909 O O . LEU A 1 119 ? 133.763 110.002 189.908 1.00 66.66 118 LEU z O 1
ATOM 914 N N . GLY A 1 120 ? 132.000 110.536 188.628 1.00 64.61 119 GLY z N 1
ATOM 915 C CA . GLY A 1 120 ? 132.569 109.932 187.450 1.00 64.61 119 GLY z CA 1
ATOM 916 C C . GLY A 1 120 ? 133.484 110.901 186.739 1.00 64.61 119 GLY z C 1
ATOM 917 O O . GLY A 1 120 ? 133.589 112.077 187.078 1.00 64.61 119 GLY z O 1
ATOM 918 N N . ALA A 1 121 ? 134.141 110.398 185.706 1.00 64.36 120 ALA z N 1
ATOM 919 C CA . ALA A 1 121 ? 134.990 111.225 184.868 1.00 64.36 120 ALA z CA 1
ATOM 920 C C . ALA A 1 121 ? 134.549 111.118 183.419 1.00 64.36 120 ALA z C 1
ATOM 921 O O . ALA A 1 121 ? 134.218 110.032 182.940 1.00 64.36 120 ALA z O 1
ATOM 923 N N . VAL A 1 122 ? 134.531 112.253 182.730 1.00 65.19 121 VAL z N 1
ATOM 924 C CA . VAL A 1 122 ? 134.381 112.296 181.282 1.00 65.19 121 VAL z CA 1
ATOM 925 C C . VAL A 1 122 ? 135.563 113.069 180.718 1.00 65.19 121 VAL z C 1
ATOM 926 O O . VAL A 1 122 ? 135.771 114.231 181.066 1.00 65.19 121 VAL z O 1
ATOM 930 N N . MET A 1 123 ? 136.334 112.431 179.853 1.00 67.27 122 MET z N 1
ATOM 931 C CA . MET A 1 123 ? 137.583 112.996 179.368 1.00 67.27 122 MET z CA 1
ATOM 932 C C . MET A 1 123 ? 137.497 113.207 177.867 1.00 67.27 122 MET z C 1
ATOM 933 O O . MET A 1 123 ? 137.228 112.262 177.121 1.00 67.27 122 MET z O 1
ATOM 938 N N . TYR A 1 124 ? 137.723 114.438 177.428 1.00 66.72 123 TYR z N 1
ATOM 939 C CA . TYR A 1 124 ? 137.837 114.746 176.009 1.00 66.72 123 TYR z CA 1
ATOM 940 C C . TYR A 1 124 ? 139.306 114.952 175.672 1.00 66.72 123 TYR z C 1
ATOM 941 O O . TYR A 1 124 ? 139.976 115.780 176.290 1.00 66.72 123 TYR z O 1
ATOM 950 N N . TYR A 1 125 ? 139.800 114.199 174.696 1.00 68.07 124 TYR z N 1
ATOM 951 C CA . TYR A 1 125 ? 141.234 114.079 174.505 1.00 68.07 124 TYR z CA 1
ATOM 952 C C . TYR A 1 125 ? 141.577 114.168 173.031 1.00 68.07 124 TYR z C 1
ATOM 953 O O . TYR A 1 125 ? 140.826 113.712 172.160 1.00 68.07 124 TYR z O 1
ATOM 962 N N . GLU A 1 126 ? 142.744 114.748 172.770 1.00 68.87 125 GLU z N 1
ATOM 963 C CA . GLU A 1 126 ? 143.392 114.622 171.468 1.00 68.87 125 GLU z CA 1
ATOM 964 C C . GLU A 1 126 ? 144.867 114.354 171.696 1.00 68.87 125 GLU z C 1
ATOM 965 O O . GLU A 1 126 ? 145.560 115.175 172.302 1.00 68.87 125 GLU z O 1
ATOM 971 N N . VAL A 1 127 ? 145.344 113.215 171.215 1.00 66.93 126 VAL z N 1
ATOM 972 C CA . VAL A 1 127 ? 146.730 112.819 171.425 1.00 66.93 126 VAL z CA 1
ATOM 973 C C . VAL A 1 127 ? 147.622 113.590 170.465 1.00 66.93 126 VAL z C 1
ATOM 974 O O . VAL A 1 127 ? 147.348 113.653 169.264 1.00 66.93 126 VAL z O 1
ATOM 978 N N . LYS A 1 128 ? 148.691 114.180 170.995 1.00 66.28 127 LYS z N 1
ATOM 979 C CA . LYS A 1 128 ? 149.624 114.941 170.178 1.00 66.28 127 LYS z CA 1
ATOM 980 C C . LYS A 1 128 ? 150.110 114.092 169.015 1.00 66.28 127 LYS z C 1
ATOM 981 O O . LYS A 1 128 ? 150.069 112.861 169.059 1.00 66.28 127 LYS z O 1
ATOM 987 N N . GLU A 1 129 ? 150.572 114.752 167.964 1.00 69.24 128 GLU z N 1
ATOM 988 C CA . GLU A 1 129 ? 150.760 114.063 166.697 1.00 69.24 128 GLU z CA 1
ATOM 989 C C . GLU A 1 129 ? 151.900 113.060 166.786 1.00 69.24 128 GLU z C 1
ATOM 990 O O . GLU A 1 129 ? 153.069 113.443 166.887 1.00 69.24 128 GLU z O 1
ATOM 996 N N . GLY A 1 130 ? 151.556 111.777 166.747 1.00 65.12 129 GLY z N 1
ATOM 997 C CA . GLY A 1 130 ? 152.528 110.718 166.601 1.00 65.12 129 GLY z CA 1
ATOM 998 C C . GLY A 1 130 ? 153.043 110.119 167.884 1.00 65.12 129 GLY z C 1
ATOM 999 O O . GLY A 1 130 ? 153.964 109.300 167.834 1.00 65.12 129 GLY z O 1
ATOM 1000 N N . VAL A 1 131 ? 152.490 110.486 169.021 1.00 60.01 130 VAL z N 1
ATOM 1001 C CA . VAL A 1 131 ? 153.039 110.079 170.304 1.00 60.01 130 VAL z CA 1
ATOM 1002 C C . VAL A 1 131 ? 152.501 108.703 170.666 1.00 60.01 130 VAL z C 1
ATOM 1003 O O . VAL A 1 131 ? 151.306 108.432 170.529 1.00 60.01 130 VAL z O 1
ATOM 1007 N N . LEU A 1 132 ? 153.394 107.832 171.123 1.00 55.19 131 LEU z N 1
ATOM 1008 C CA . LEU A 1 132 ? 153.080 106.444 171.416 1.00 55.19 131 LEU z CA 1
ATOM 1009 C C . LEU A 1 132 ? 153.598 106.151 172.814 1.00 55.19 131 LEU z C 1
ATOM 1010 O O . LEU A 1 132 ? 154.806 106.212 173.049 1.00 55.19 131 LEU z O 1
ATOM 1015 N N . ALA A 1 133 ? 152.693 105.865 173.743 1.00 53.21 132 ALA z N 1
ATOM 1016 C CA . ALA A 1 133 ? 153.068 105.675 175.136 1.00 53.21 132 ALA z CA 1
ATOM 1017 C C . ALA A 1 133 ? 152.375 104.431 175.657 1.00 53.21 132 ALA z C 1
ATOM 1018 O O . ALA A 1 133 ? 151.620 103.772 174.940 1.00 53.21 132 ALA z O 1
ATOM 1020 N N . SER A 1 134 ? 152.652 104.097 176.913 1.00 53.64 133 SER z N 1
ATOM 1021 C CA . SER A 1 134 ? 151.982 102.984 177.570 1.00 53.64 133 SER z CA 1
ATOM 1022 C C . SER A 1 134 ? 151.865 103.259 179.057 1.00 53.64 133 SER z C 1
ATOM 1023 O O . SER A 1 134 ? 152.854 103.599 179.709 1.00 53.64 133 SER z O 1
ATOM 1026 N N . ARG A 1 135 ? 150.649 103.116 179.580 1.00 55.20 134 ARG z N 1
ATOM 1027 C CA . ARG A 1 135 ? 150.372 103.189 181.014 1.00 55.20 134 ARG z CA 1
ATOM 1028 C C . ARG A 1 135 ? 150.818 104.521 181.603 1.00 55.20 134 ARG z C 1
ATOM 1029 O O . ARG A 1 135 ? 151.527 104.577 182.606 1.00 55.20 134 ARG z O 1
ATOM 1037 N N . LEU A 1 136 ? 150.400 105.598 180.964 1.00 54.92 135 LEU z N 1
ATOM 1038 C CA . LEU A 1 136 ? 150.695 106.920 181.478 1.00 54.92 135 LEU z CA 1
ATOM 1039 C C . LEU A 1 136 ? 149.888 107.173 182.749 1.00 54.92 135 LEU z C 1
ATOM 1040 O O . LEU A 1 136 ? 148.716 106.797 182.827 1.00 54.92 135 LEU z O 1
ATOM 1045 N N . PRO A 1 137 ? 150.487 107.781 183.767 1.00 59.83 136 PRO z N 1
ATOM 1046 C CA . PRO A 1 137 ? 149.765 108.052 185.009 1.00 59.83 136 PRO z CA 1
ATOM 1047 C C . PRO A 1 137 ? 149.026 109.379 184.989 1.00 59.83 136 PRO z C 1
ATOM 1048 O O . PRO A 1 137 ? 149.455 110.362 184.386 1.00 59.83 136 PRO z O 1
ATOM 1052 N N . LEU A 1 138 ? 147.895 109.396 185.682 1.00 63.25 137 LEU z N 1
ATOM 1053 C CA . LEU A 1 138 ? 147.108 110.607 185.882 1.00 63.25 137 LEU z CA 1
ATOM 1054 C C . LEU A 1 138 ? 146.725 110.658 187.355 1.00 63.25 137 LEU z C 1
ATOM 1055 O O . LEU A 1 138 ? 145.995 109.787 187.837 1.00 63.25 137 LEU z O 1
ATOM 1060 N N . VAL A 1 139 ? 147.217 111.665 188.072 1.00 64.00 138 VAL z N 1
ATOM 1061 C CA . VAL A 1 139 ? 147.105 111.719 189.525 1.00 64.00 138 VAL z CA 1
ATOM 1062 C C . VAL A 1 139 ? 146.464 113.034 189.944 1.00 64.00 138 VAL z C 1
ATOM 1063 O O . VAL A 1 139 ? 146.967 114.111 189.607 1.00 64.00 138 VAL z O 1
ATOM 1067 N N . PHE A 1 140 ? 145.375 112.942 190.703 1.00 64.12 139 PHE z N 1
ATOM 1068 C CA . PHE A 1 140 ? 144.614 114.100 191.146 1.00 64.12 139 PHE z CA 1
ATOM 1069 C C . PHE A 1 140 ? 144.578 114.144 192.665 1.00 64.12 139 PHE z C 1
ATOM 1070 O O . PHE A 1 140 ? 144.228 113.155 193.313 1.00 64.12 139 PHE z O 1
ATOM 1078 N N . LYS A 1 141 ? 144.917 115.300 193.221 1.00 63.07 140 LYS z N 1
ATOM 1079 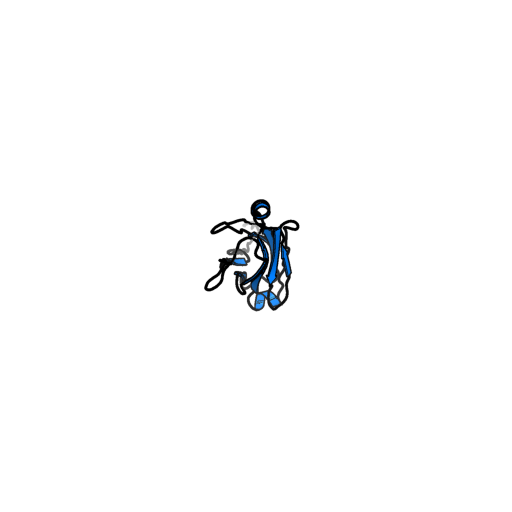C CA . LYS A 1 141 ? 144.985 115.493 194.662 1.00 63.07 140 LYS z CA 1
ATOM 1080 C C . LYS A 1 141 ? 143.630 115.962 195.173 1.00 63.07 140 LYS z C 1
ATOM 1081 O O . LYS A 1 141 ? 143.132 117.008 194.752 1.00 63.07 140 LYS z O 1
ATOM 1087 N N . VAL A 1 142 ? 143.039 115.196 196.081 1.00 61.61 141 VAL z N 1
ATOM 1088 C CA . VAL A 1 142 ? 141.756 115.535 196.680 1.00 61.61 141 VAL z CA 1
ATOM 1089 C C . VAL A 1 142 ? 142.023 116.132 198.053 1.00 61.61 141 VAL z C 1
ATOM 1090 O O . VAL A 1 142 ? 142.446 115.426 198.974 1.00 61.61 141 VAL z O 1
ATOM 1094 N N . ARG A 1 143 ? 141.779 117.427 198.190 1.00 58.94 142 ARG z N 1
ATOM 1095 C CA . ARG A 1 143 ? 141.892 118.121 199.462 1.00 58.94 142 ARG z CA 1
ATOM 1096 C C . ARG A 1 143 ? 140.500 118.388 199.999 1.00 58.94 142 ARG z C 1
ATOM 1097 O O . ARG A 1 143 ? 139.663 118.960 199.296 1.00 58.94 142 ARG z O 1
ATOM 1105 N N . VAL A 1 144 ? 140.251 117.977 201.233 1.00 56.31 143 VAL z N 1
ATOM 1106 C CA . VAL A 1 144 ? 139.037 118.363 201.940 1.00 56.31 143 VAL z CA 1
ATOM 1107 C C . VAL A 1 144 ? 139.339 119.678 202.647 1.00 56.31 143 VAL z C 1
ATOM 1108 O O . VAL A 1 144 ? 140.048 119.703 203.655 1.00 56.31 143 VAL z O 1
ATOM 1112 N N . VAL A 1 145 ? 138.825 120.777 202.108 1.00 59.29 144 VAL z N 1
ATOM 1113 C CA . VAL A 1 145 ? 139.171 122.089 202.638 1.00 59.29 144 VAL z CA 1
ATOM 1114 C C . VAL A 1 145 ? 138.241 122.494 203.772 1.00 59.29 144 VAL z C 1
ATOM 1115 O O . VAL A 1 145 ? 138.699 122.994 204.799 1.00 59.29 144 VAL z O 1
ATOM 1119 N N . GLU A 1 146 ? 136.971 122.211 203.631 1.00 60.39 145 GLU z N 1
ATOM 1120 C CA . GLU A 1 146 ? 136.094 122.640 204.674 1.00 60.39 145 GLU z CA 1
ATOM 1121 C C . GLU A 1 146 ? 134.941 121.705 204.808 1.00 60.39 145 GLU z C 1
ATOM 1122 O O . GLU A 1 146 ? 134.201 121.494 203.860 1.00 60.39 145 GLU z O 1
ATOM 1128 N N . THR A 1 147 ? 134.780 121.111 205.966 1.00 62.24 146 THR z N 1
ATOM 1129 C CA . THR A 1 147 ? 133.608 120.289 206.156 1.00 62.24 146 THR z CA 1
ATOM 1130 C C . THR A 1 147 ? 132.778 120.821 207.304 1.00 62.24 146 THR z C 1
ATOM 1131 O O . THR A 1 147 ? 133.247 121.635 208.096 1.00 62.24 146 THR z O 1
ATOM 1135 N N . GLY A 1 148 ? 131.537 120.378 207.393 1.00 68.05 147 GLY z N 1
ATOM 1136 C CA . GLY A 1 148 ? 130.658 120.882 208.425 1.00 68.05 147 GLY z CA 1
ATOM 1137 C C 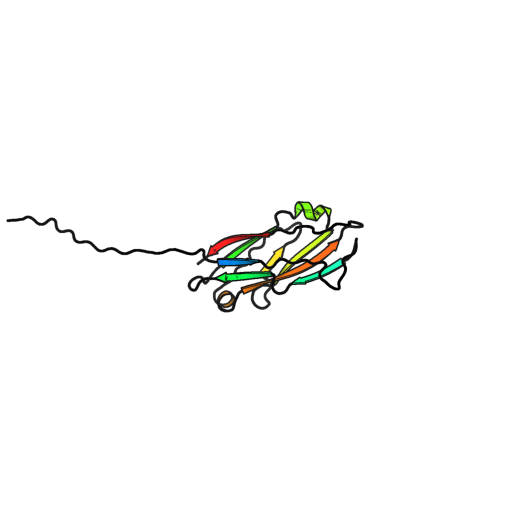. GLY A 1 148 ? 129.605 119.882 208.837 1.00 68.05 147 GLY z C 1
ATOM 1138 O O . GLY A 1 148 ? 128.705 120.154 209.618 1.00 68.05 147 GLY z O 1
#